Protein AF-A0A1C4E5L5-F1 (afdb_monomer_lite)

pLDDT: mean 83.9, std 15.41, range [35.44, 97.94]

InterPro domains:
  IPR025119 Domain of unknown function DUF4046 [PF13255] (4-51)

Structure (mmCIF, N/CA/C/O backbone):
data_AF-A0A1C4E5L5-F1
#
_entry.id   AF-A0A1C4E5L5-F1
#
loop_
_atom_site.group_PDB
_atom_site.id
_atom_site.type_symbol
_atom_site.label_atom_id
_atom_site.label_alt_id
_atom_site.label_comp_id
_atom_site.label_asym_id
_atom_site.label_entity_id
_atom_site.label_seq_id
_atom_site.pdbx_PDB_ins_code
_atom_site.Cartn_x
_atom_site.Cartn_y
_atom_site.Cartn_z
_atom_site.occupancy
_atom_site.B_iso_or_equiv
_atom_site.auth_seq_id
_atom_site.auth_comp_id
_atom_site.auth_asym_id
_atom_site.auth_atom_id
_atom_site.pdbx_PDB_model_num
ATOM 1 N N . MET A 1 1 ? 5.371 3.336 -28.368 1.00 53.56 1 MET A N 1
ATOM 2 C CA . MET A 1 1 ? 6.090 2.139 -28.865 1.00 53.56 1 MET A CA 1
ATOM 3 C C . MET A 1 1 ? 5.857 0.881 -28.006 1.00 53.56 1 MET A C 1
ATOM 5 O O . MET A 1 1 ? 5.836 -0.194 -28.580 1.00 53.56 1 MET A O 1
ATOM 9 N N . LEU A 1 2 ? 5.594 0.964 -26.684 1.00 47.88 2 LEU A N 1
ATOM 10 C CA . LEU A 1 2 ? 5.189 -0.211 -25.872 1.00 47.88 2 LEU A CA 1
ATOM 11 C C . LEU A 1 2 ? 3.663 -0.481 -25.848 1.00 47.88 2 LEU A C 1
ATOM 13 O O . LEU A 1 2 ? 3.240 -1.635 -25.783 1.00 47.88 2 LEU A O 1
ATOM 17 N N . ASN A 1 3 ? 2.835 0.570 -25.948 1.00 50.28 3 ASN A N 1
ATOM 18 C CA . ASN A 1 3 ? 1.365 0.469 -25.860 1.00 50.28 3 ASN A CA 1
ATOM 19 C C . ASN A 1 3 ? 0.735 -0.361 -26.996 1.00 50.28 3 ASN A C 1
ATOM 21 O O . ASN A 1 3 ? -0.317 -0.962 -26.800 1.00 50.28 3 ASN A O 1
ATOM 25 N N . SER A 1 4 ? 1.395 -0.459 -28.155 1.00 51.12 4 SER A N 1
ATOM 26 C CA . SER A 1 4 ? 0.958 -1.286 -29.289 1.00 51.12 4 SER A CA 1
ATOM 27 C C . SER A 1 4 ? 1.274 -2.781 -29.126 1.00 51.12 4 SER A C 1
ATOM 29 O O . SER A 1 4 ? 0.665 -3.599 -29.811 1.00 51.12 4 SER A O 1
ATOM 31 N N . ILE A 1 5 ? 2.194 -3.151 -28.224 1.00 55.47 5 ILE A N 1
ATOM 32 C CA . ILE A 1 5 ? 2.704 -4.527 -28.083 1.00 55.47 5 ILE A CA 1
ATOM 33 C C . ILE A 1 5 ? 1.956 -5.296 -26.991 1.00 55.47 5 ILE A C 1
ATOM 35 O O . ILE A 1 5 ? 1.635 -6.467 -27.172 1.00 55.47 5 ILE A O 1
ATOM 39 N N . LEU A 1 6 ? 1.669 -4.662 -25.851 1.00 64.00 6 LEU A N 1
ATOM 40 C CA . LEU A 1 6 ? 1.139 -5.396 -24.699 1.00 64.00 6 LEU A CA 1
ATOM 41 C C . LEU A 1 6 ? -0.381 -5.586 -24.748 1.00 64.00 6 LEU A C 1
ATOM 43 O O . LEU A 1 6 ? -0.860 -6.589 -24.227 1.00 64.00 6 LEU A O 1
ATOM 47 N N . LYS A 1 7 ? -1.139 -4.660 -25.361 1.00 72.38 7 LYS A N 1
ATOM 48 C CA . LYS A 1 7 ? -2.623 -4.655 -25.369 1.00 72.38 7 LYS A CA 1
ATOM 49 C C . LYS A 1 7 ? -3.251 -4.924 -23.985 1.00 72.38 7 LYS A C 1
ATOM 51 O O . LYS A 1 7 ? -4.359 -5.438 -23.883 1.00 72.38 7 LYS A O 1
ATOM 56 N N . TRP A 1 8 ? -2.523 -4.621 -22.914 1.00 82.00 8 TRP A N 1
ATOM 57 C CA . TRP A 1 8 ? -2.940 -4.878 -21.543 1.00 82.00 8 TRP A CA 1
ATOM 58 C C . TRP A 1 8 ? -3.803 -3.736 -21.044 1.00 82.00 8 TRP A C 1
ATOM 60 O O . TRP A 1 8 ? -3.478 -2.566 -21.245 1.00 82.00 8 TRP A O 1
ATOM 70 N N . ASN A 1 9 ? -4.885 -4.082 -20.355 1.00 86.00 9 ASN A N 1
ATOM 71 C CA . ASN A 1 9 ? -5.653 -3.091 -19.619 1.00 86.00 9 ASN A CA 1
ATOM 72 C C . ASN A 1 9 ? -4.907 -2.683 -18.326 1.00 86.00 9 ASN A C 1
ATOM 74 O O . ASN A 1 9 ? -3.862 -3.235 -17.967 1.00 86.00 9 ASN A O 1
ATOM 78 N N . LYS A 1 10 ? -5.442 -1.701 -17.591 1.00 87.06 10 LYS A N 1
ATOM 79 C CA . LYS A 1 10 ? -4.818 -1.223 -16.343 1.00 87.06 10 LYS A CA 1
ATOM 80 C C . LYS A 1 10 ? -4.671 -2.323 -15.285 1.00 87.06 10 LYS A C 1
ATOM 82 O O . LYS A 1 10 ? -3.729 -2.298 -14.499 1.00 87.06 10 LYS A O 1
ATOM 87 N N . GLU A 1 11 ? -5.597 -3.274 -15.234 1.00 86.44 11 GLU A N 1
ATOM 88 C CA . GLU A 1 11 ? -5.551 -4.379 -14.275 1.00 86.44 11 GLU A CA 1
ATOM 89 C C . GLU A 1 11 ? -4.454 -5.391 -14.625 1.00 86.44 11 GLU A C 1
ATOM 91 O O . GLU A 1 11 ? -3.699 -5.821 -13.750 1.00 86.44 11 GLU A O 1
ATOM 96 N N . ASP A 1 12 ? -4.310 -5.705 -15.911 1.00 88.38 12 ASP A N 1
ATOM 97 C CA . ASP A 1 12 ? -3.219 -6.518 -16.433 1.00 88.38 12 ASP A CA 1
ATOM 98 C C . ASP A 1 12 ? -1.864 -5.903 -16.092 1.00 88.38 12 ASP A C 1
ATOM 100 O O . ASP A 1 12 ? -0.985 -6.612 -15.608 1.00 88.38 12 ASP A O 1
ATOM 104 N N . ILE A 1 13 ? -1.703 -4.589 -16.283 1.00 87.94 13 ILE A N 1
ATOM 105 C CA . ILE A 1 13 ? -0.469 -3.871 -15.938 1.00 87.94 13 ILE A CA 1
ATOM 106 C C . ILE A 1 13 ? -0.152 -4.035 -14.445 1.00 87.94 13 ILE A C 1
ATOM 108 O O . ILE A 1 13 ? 0.939 -4.496 -14.107 1.00 87.94 13 ILE A O 1
ATOM 112 N N . ARG A 1 14 ? -1.115 -3.766 -13.551 1.00 86.88 14 ARG A N 1
ATOM 113 C CA . ARG A 1 14 ? -0.932 -3.910 -12.091 1.00 86.88 14 ARG A CA 1
ATOM 114 C C . ARG A 1 14 ? -0.516 -5.326 -11.674 1.00 86.88 14 ARG A C 1
ATOM 116 O O . ARG A 1 14 ? 0.316 -5.494 -10.781 1.00 86.88 14 ARG A O 1
ATOM 123 N N . LYS A 1 15 ? -1.083 -6.354 -12.317 1.00 84.94 15 LYS A N 1
ATOM 124 C CA . LYS A 1 15 ? -0.836 -7.769 -11.984 1.00 84.94 15 LYS A CA 1
ATOM 125 C C . LYS A 1 15 ? 0.443 -8.328 -12.614 1.00 84.94 15 LYS A C 1
ATOM 127 O O . LYS A 1 15 ? 1.157 -9.109 -11.982 1.00 84.94 15 LYS A O 1
ATOM 132 N N . LYS A 1 16 ? 0.720 -7.978 -13.870 1.00 87.00 16 LYS A N 1
ATOM 133 C CA . LYS A 1 16 ? 1.754 -8.625 -14.691 1.00 87.00 16 LYS A CA 1
ATOM 134 C C . LYS A 1 16 ? 3.077 -7.860 -14.698 1.00 87.00 16 LYS A C 1
ATOM 136 O O . LYS A 1 16 ? 4.106 -8.481 -14.958 1.00 87.00 16 LYS A O 1
ATOM 141 N N . TRP A 1 17 ? 3.087 -6.561 -14.384 1.00 86.81 17 TRP A N 1
ATOM 142 C CA . TRP A 1 17 ? 4.319 -5.775 -14.263 1.00 86.81 17 TRP A CA 1
ATOM 143 C C . TRP A 1 17 ? 5.086 -6.150 -12.987 1.00 86.81 17 TRP A C 1
ATOM 145 O O . TRP A 1 17 ? 4.794 -5.675 -11.892 1.00 86.81 17 TRP A O 1
ATOM 155 N N . ASN A 1 18 ? 6.043 -7.070 -13.124 1.00 85.00 18 ASN A N 1
ATOM 156 C CA . ASN A 1 18 ? 6.837 -7.605 -12.019 1.00 85.00 18 ASN A CA 1
ATOM 157 C C . ASN A 1 18 ? 8.236 -8.052 -12.479 1.00 85.00 18 ASN A C 1
ATOM 159 O O . ASN A 1 18 ? 8.526 -8.147 -13.673 1.00 85.00 18 ASN A O 1
ATOM 163 N N . THR A 1 19 ? 9.102 -8.398 -11.526 1.00 80.69 19 THR A N 1
ATOM 164 C CA . THR A 1 19 ? 10.487 -8.816 -11.796 1.00 80.69 19 THR A CA 1
ATOM 165 C C . THR A 1 19 ? 10.595 -10.006 -12.754 1.00 80.69 19 THR A C 1
ATOM 167 O O . THR A 1 19 ? 11.507 -10.028 -13.583 1.00 80.69 19 THR A O 1
ATOM 170 N N . LYS A 1 20 ? 9.673 -10.982 -12.699 1.00 85.31 20 LYS A N 1
ATOM 171 C CA . LYS A 1 20 ? 9.688 -12.140 -13.615 1.00 85.31 20 LYS A CA 1
ATOM 172 C C . LYS A 1 20 ? 9.452 -11.698 -15.060 1.00 85.31 20 LYS A C 1
ATOM 174 O O . LYS A 1 20 ? 10.164 -12.147 -15.956 1.00 85.31 20 LYS A O 1
ATOM 179 N N . LEU A 1 21 ? 8.509 -10.781 -15.281 1.00 86.81 21 LEU A N 1
ATOM 180 C CA . LEU A 1 21 ? 8.260 -10.182 -16.592 1.00 86.81 21 LEU A CA 1
ATOM 181 C C . LEU A 1 21 ? 9.499 -9.442 -17.110 1.00 86.81 21 LEU A C 1
ATOM 183 O O . LEU A 1 21 ? 9.940 -9.674 -18.234 1.00 86.81 21 LEU A O 1
ATOM 187 N N . LEU A 1 22 ? 10.091 -8.592 -16.270 1.00 86.00 22 LEU A N 1
ATOM 188 C CA . LEU A 1 22 ? 11.255 -7.781 -16.631 1.00 86.00 22 LEU A CA 1
ATOM 189 C C . LEU A 1 22 ? 12.473 -8.637 -17.002 1.00 86.00 22 LEU A C 1
ATOM 191 O O . LEU A 1 22 ? 13.215 -8.288 -17.918 1.00 86.00 22 LEU A O 1
ATOM 195 N N . VAL A 1 23 ? 12.664 -9.772 -16.321 1.00 86.50 23 VAL A N 1
ATOM 196 C CA . VAL A 1 23 ? 13.671 -10.782 -16.684 1.00 86.50 23 VAL A CA 1
ATOM 197 C C . VAL A 1 23 ? 13.335 -11.418 -18.030 1.00 86.50 23 VAL A C 1
ATOM 199 O O . VAL A 1 23 ? 14.188 -11.443 -18.914 1.00 86.50 23 VAL A O 1
ATOM 202 N N . ARG A 1 24 ? 12.098 -11.905 -18.198 1.00 88.06 24 ARG A N 1
ATOM 203 C CA . ARG A 1 24 ? 11.652 -12.624 -19.402 1.00 88.06 24 ARG A CA 1
ATOM 204 C C . ARG A 1 24 ? 11.862 -11.806 -20.676 1.00 88.06 24 ARG A C 1
ATOM 206 O O . ARG A 1 24 ? 12.328 -12.347 -21.670 1.00 88.06 24 ARG A O 1
ATOM 213 N N . TYR A 1 25 ? 11.558 -10.512 -20.626 1.00 88.19 25 TYR A N 1
ATOM 214 C CA . TYR A 1 25 ? 11.726 -9.592 -21.754 1.00 88.19 25 TYR A CA 1
ATOM 215 C C . TYR A 1 25 ? 13.103 -8.909 -21.792 1.00 88.19 25 TYR A C 1
ATOM 217 O O . TYR A 1 25 ? 13.299 -7.973 -22.560 1.00 88.19 25 TYR A O 1
ATOM 225 N N . ARG A 1 26 ? 14.065 -9.357 -20.969 1.00 88.50 26 ARG A N 1
ATOM 226 C CA . ARG A 1 26 ? 15.442 -8.830 -20.909 1.00 88.50 26 ARG A CA 1
ATOM 227 C C . ARG A 1 26 ? 15.513 -7.309 -20.681 1.00 88.50 26 ARG A C 1
ATOM 229 O O . ARG A 1 26 ? 16.470 -6.652 -21.078 1.00 88.50 26 ARG A O 1
ATOM 236 N N . LEU A 1 27 ? 14.537 -6.749 -19.964 1.00 87.88 27 LEU A N 1
ATOM 237 C CA . LEU A 1 27 ? 14.407 -5.307 -19.714 1.00 87.88 27 LEU A CA 1
ATOM 238 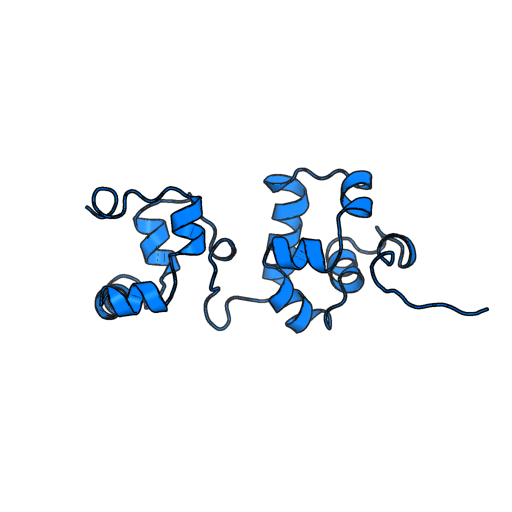C C . LEU A 1 27 ? 15.321 -4.795 -18.590 1.00 87.88 27 LEU A C 1
ATOM 240 O O . LEU A 1 27 ? 15.374 -3.596 -18.342 1.00 87.88 27 LEU A O 1
ATOM 244 N N . ARG A 1 28 ? 16.070 -5.671 -17.907 1.00 86.81 28 ARG A N 1
ATOM 245 C CA . ARG A 1 28 ? 16.962 -5.272 -16.802 1.00 86.81 28 ARG A CA 1
ATOM 246 C C . ARG A 1 28 ? 18.023 -4.255 -17.223 1.00 86.81 28 ARG A C 1
ATOM 248 O O . ARG A 1 28 ? 18.261 -3.309 -16.482 1.00 86.81 28 ARG A O 1
ATOM 255 N N . GLY A 1 29 ? 18.625 -4.423 -18.403 1.00 89.75 29 GLY A N 1
ATOM 256 C CA . GLY A 1 29 ? 19.596 -3.461 -18.933 1.00 89.75 29 GLY A CA 1
ATOM 257 C C . GLY A 1 29 ? 18.957 -2.093 -19.172 1.00 89.75 29 GLY A C 1
ATOM 258 O O . GLY A 1 29 ? 19.465 -1.082 -18.696 1.00 89.75 29 GLY A O 1
ATOM 259 N N . LEU A 1 30 ? 17.786 -2.072 -19.817 1.00 89.06 30 LEU A N 1
ATOM 260 C CA . LEU A 1 30 ? 17.014 -0.847 -20.033 1.00 89.06 30 LEU A CA 1
ATOM 261 C C . LEU A 1 30 ? 16.703 -0.138 -18.707 1.00 89.06 30 LEU A C 1
ATOM 263 O O . LEU A 1 30 ? 16.966 1.055 -18.577 1.00 89.06 30 LEU A O 1
ATOM 267 N N . LEU A 1 31 ? 16.201 -0.875 -17.711 1.00 88.75 31 LEU A N 1
ATOM 268 C CA . LEU A 1 31 ? 15.908 -0.320 -16.389 1.00 88.75 31 LEU A CA 1
ATOM 269 C C . LEU A 1 31 ? 17.152 0.255 -15.714 1.00 88.75 31 LEU A C 1
ATOM 271 O O . LEU A 1 31 ? 17.081 1.344 -15.152 1.00 88.75 31 LEU A O 1
ATOM 275 N N . LYS A 1 32 ? 18.290 -0.439 -15.791 1.00 90.00 32 LYS A N 1
ATOM 276 C CA . LYS A 1 32 ? 19.553 0.038 -15.221 1.00 90.00 32 LYS A CA 1
ATOM 277 C C . LYS A 1 32 ? 20.001 1.354 -15.857 1.00 90.00 32 LYS A C 1
ATOM 279 O O . LYS A 1 32 ? 20.356 2.278 -15.138 1.00 90.00 32 LYS A O 1
ATOM 284 N N . HIS A 1 33 ? 19.981 1.436 -17.187 1.00 92.69 33 HIS A N 1
ATOM 285 C CA . HIS A 1 33 ? 20.561 2.563 -17.921 1.00 92.69 33 HIS A CA 1
ATOM 286 C C . HIS A 1 33 ? 19.638 3.777 -18.058 1.00 92.69 33 HIS A C 1
ATOM 288 O O . HIS A 1 33 ? 20.134 4.886 -18.228 1.00 92.69 33 HIS A O 1
ATOM 294 N N . ARG A 1 34 ? 18.314 3.589 -18.025 1.00 91.81 34 ARG A N 1
ATOM 295 C CA . ARG A 1 34 ? 17.339 4.673 -18.250 1.00 91.81 34 ARG A CA 1
ATOM 296 C C . ARG A 1 34 ? 16.508 5.024 -17.023 1.00 91.81 34 ARG A C 1
ATOM 298 O O . ARG A 1 34 ? 15.976 6.123 -16.961 1.00 91.81 34 ARG A O 1
ATOM 305 N N . TYR A 1 35 ? 16.385 4.105 -16.069 1.00 88.81 35 TYR A N 1
ATOM 306 C CA . TYR A 1 35 ? 15.401 4.217 -14.992 1.00 88.81 35 TYR A CA 1
ATOM 307 C C . TYR A 1 35 ? 15.981 3.888 -13.611 1.00 88.81 35 TYR A C 1
ATOM 309 O O . TYR A 1 35 ? 15.215 3.595 -12.700 1.00 88.81 35 TYR A O 1
ATOM 317 N N . GLU A 1 36 ? 17.309 3.911 -13.437 1.00 89.06 36 GLU A N 1
ATOM 318 C CA . GLU A 1 36 ? 17.990 3.663 -12.151 1.00 89.06 36 GLU A CA 1
ATOM 319 C C . GLU A 1 36 ? 17.540 2.363 -11.456 1.00 89.06 36 GLU A C 1
ATOM 321 O O . GLU A 1 36 ? 17.344 2.305 -10.246 1.00 89.06 36 GLU A O 1
ATOM 326 N N .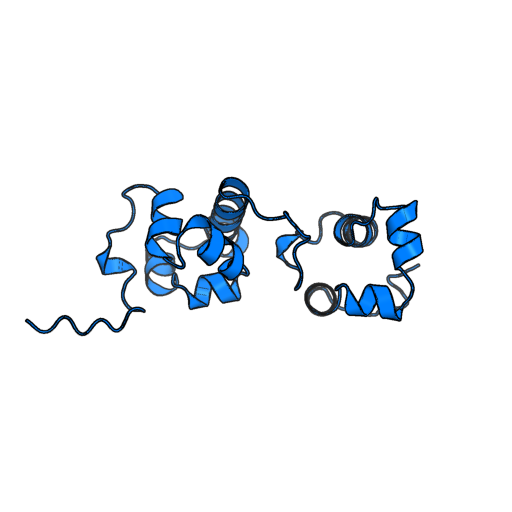 ASN A 1 37 ? 17.331 1.296 -12.233 1.00 86.38 37 ASN A N 1
ATOM 327 C CA . ASN A 1 37 ? 16.772 0.027 -11.752 1.00 86.38 37 ASN A CA 1
ATOM 328 C C . ASN A 1 37 ? 15.362 0.137 -11.134 1.00 86.38 37 ASN A C 1
ATOM 330 O O . ASN A 1 37 ? 14.978 -0.745 -10.370 1.00 86.38 37 ASN A O 1
ATOM 334 N N . SER A 1 38 ? 14.574 1.161 -11.475 1.00 86.38 38 SER A N 1
ATOM 335 C CA . SER A 1 38 ? 13.190 1.322 -11.019 1.00 86.38 38 SER A CA 1
ATOM 336 C C . SER A 1 38 ? 12.184 0.851 -12.079 1.00 86.38 38 SER A C 1
ATOM 338 O O . SER A 1 38 ? 11.935 1.551 -13.067 1.00 86.38 38 SER A O 1
ATOM 340 N N . PRO A 1 39 ? 11.530 -0.311 -11.868 1.00 87.62 39 PRO A N 1
ATOM 341 C CA . PRO A 1 39 ? 10.363 -0.714 -12.646 1.00 87.62 39 PRO A CA 1
ATOM 342 C C . PRO A 1 39 ? 9.241 0.324 -12.639 1.00 87.62 39 PRO A C 1
ATOM 344 O O . PRO A 1 39 ? 8.506 0.429 -13.620 1.00 87.62 39 PRO A O 1
ATOM 347 N N . PHE A 1 40 ? 9.084 1.064 -11.537 1.00 88.38 40 PHE A N 1
ATOM 348 C CA . PHE A 1 40 ? 8.035 2.069 -11.415 1.00 88.38 40 PHE A CA 1
ATOM 349 C C . PHE A 1 40 ? 8.315 3.291 -12.299 1.00 88.38 40 PHE A C 1
ATOM 351 O O . PHE A 1 40 ? 7.420 3.732 -13.015 1.00 88.38 40 PHE A O 1
ATOM 358 N N . LYS A 1 41 ? 9.560 3.793 -12.338 1.00 89.44 41 LYS A N 1
ATOM 359 C CA . LYS A 1 41 ? 9.932 4.896 -13.246 1.00 89.44 41 LYS A CA 1
ATOM 360 C C . LYS A 1 41 ? 9.606 4.548 -14.703 1.00 89.44 41 LYS A C 1
ATOM 362 O O . LYS A 1 41 ? 9.008 5.360 -15.396 1.00 89.44 41 LYS A O 1
ATOM 367 N N . ALA A 1 42 ? 9.907 3.323 -15.133 1.00 89.38 42 ALA A N 1
ATOM 368 C CA . ALA A 1 42 ? 9.620 2.877 -16.496 1.00 89.38 42 ALA A CA 1
ATOM 369 C C . ALA A 1 42 ? 8.117 2.797 -16.818 1.00 89.38 42 ALA A C 1
ATOM 371 O O . ALA A 1 42 ? 7.699 3.214 -17.895 1.00 89.38 42 ALA A O 1
ATOM 372 N N . ILE A 1 43 ? 7.279 2.279 -15.909 1.00 88.44 43 ILE A N 1
ATOM 373 C CA . ILE A 1 43 ? 5.831 2.221 -16.172 1.00 88.44 43 ILE A CA 1
ATOM 374 C C . ILE A 1 43 ? 5.171 3.601 -16.072 1.00 88.44 43 ILE A C 1
ATOM 376 O O . ILE A 1 43 ? 4.246 3.874 -16.832 1.00 88.44 43 ILE A O 1
ATOM 380 N N . ASN A 1 44 ? 5.662 4.484 -15.195 1.00 89.81 44 ASN A N 1
ATOM 381 C CA . ASN A 1 44 ? 5.180 5.861 -15.091 1.00 89.81 44 ASN A CA 1
ATOM 382 C C . ASN A 1 44 ? 5.587 6.708 -16.308 1.00 89.81 44 ASN A C 1
ATOM 384 O O . ASN A 1 44 ? 4.829 7.572 -16.714 1.00 89.81 44 ASN A O 1
ATOM 388 N N . ASP A 1 45 ? 6.732 6.434 -16.933 1.00 89.12 45 ASP A N 1
ATOM 389 C CA . ASP A 1 45 ? 7.122 7.053 -18.209 1.00 89.12 45 ASP A CA 1
ATOM 390 C C . ASP A 1 45 ? 6.164 6.659 -19.354 1.00 89.12 45 ASP A C 1
ATOM 392 O O . ASP A 1 45 ? 5.739 7.489 -20.154 1.00 89.12 45 ASP A O 1
ATOM 396 N N . LEU A 1 46 ? 5.735 5.392 -19.390 1.00 86.88 46 LEU A N 1
ATOM 397 C CA . LEU A 1 46 ? 4.796 4.883 -20.400 1.00 86.88 46 LEU A CA 1
ATOM 398 C C . LEU A 1 46 ? 3.339 5.300 -20.160 1.00 86.88 46 LEU A C 1
ATOM 400 O O . LEU A 1 46 ? 2.580 5.478 -21.116 1.00 86.88 46 LEU A O 1
ATOM 404 N N . TYR A 1 47 ? 2.948 5.422 -18.891 1.00 86.75 47 TYR A N 1
ATOM 405 C CA . TYR A 1 47 ? 1.601 5.786 -18.454 1.00 86.75 47 TYR A CA 1
ATOM 406 C C . TYR A 1 47 ? 1.668 6.856 -17.353 1.00 86.75 47 TYR A C 1
ATOM 408 O O . TYR A 1 47 ? 1.418 6.548 -16.179 1.00 86.75 47 TYR A O 1
ATOM 416 N N . PRO A 1 48 ? 1.978 8.114 -17.719 1.00 89.06 48 PRO A N 1
ATOM 417 C CA . PRO A 1 48 ? 2.202 9.191 -16.759 1.00 89.06 48 PRO A CA 1
ATOM 418 C C . PRO A 1 48 ? 1.055 9.357 -15.771 1.00 89.06 48 PRO A C 1
ATOM 420 O O . PRO A 1 48 ? -0.097 9.539 -16.166 1.00 89.06 48 PRO A O 1
ATOM 423 N N . ASN A 1 49 ? 1.386 9.293 -14.478 1.00 87.50 49 ASN A N 1
ATOM 424 C CA . ASN A 1 49 ? 0.478 9.519 -13.350 1.00 87.50 49 ASN A CA 1
ATOM 425 C C . ASN A 1 49 ? -0.754 8.596 -13.308 1.00 87.50 49 ASN A C 1
ATOM 427 O O . ASN A 1 49 ? -1.697 8.862 -12.563 1.00 87.50 49 ASN A O 1
ATOM 431 N N . GLN A 1 50 ? -0.764 7.501 -14.076 1.00 89.75 50 GLN A N 1
ATOM 432 C CA . GLN A 1 50 ? -1.902 6.578 -14.109 1.00 89.75 50 GLN A CA 1
ATOM 433 C C . GLN A 1 50 ? -1.847 5.501 -13.028 1.00 89.75 50 GLN A C 1
ATOM 435 O O . GLN A 1 50 ? -2.878 4.895 -12.732 1.00 89.75 50 GLN A O 1
ATOM 440 N N . PHE A 1 51 ? -0.658 5.249 -12.478 1.00 88.69 51 PHE A N 1
ATOM 441 C CA . PHE A 1 51 ? -0.425 4.215 -11.482 1.00 88.69 51 PHE A CA 1
ATOM 442 C C . PHE A 1 51 ? 0.329 4.768 -10.280 1.00 88.69 51 PHE A C 1
ATOM 444 O O . PHE A 1 51 ? 1.164 5.667 -10.397 1.00 88.69 51 PHE A O 1
ATOM 451 N N . LYS A 1 52 ? 0.073 4.176 -9.119 1.00 87.75 52 LYS A N 1
ATOM 452 C CA . LYS A 1 52 ? 0.855 4.367 -7.903 1.00 87.75 52 LYS A CA 1
ATOM 453 C C . LYS A 1 52 ? 1.727 3.142 -7.662 1.00 87.75 52 LYS A C 1
ATOM 455 O O . LYS A 1 52 ? 1.353 2.018 -7.980 1.00 87.75 52 LYS A O 1
ATOM 460 N N . GLU A 1 53 ? 2.897 3.350 -7.076 1.00 86.62 53 GLU A N 1
ATOM 461 C CA . GLU A 1 53 ? 3.906 2.299 -6.912 1.00 86.62 53 GLU A CA 1
ATOM 462 C C . GLU A 1 53 ? 3.407 1.096 -6.089 1.00 86.62 53 GLU A C 1
ATOM 464 O O . GLU A 1 53 ? 3.750 -0.048 -6.378 1.00 86.62 53 GLU A O 1
ATOM 469 N N . TRP A 1 54 ? 2.515 1.333 -5.125 1.00 84.94 54 TRP A N 1
ATOM 470 C CA . TRP A 1 54 ? 1.900 0.294 -4.293 1.00 84.94 54 TRP A CA 1
ATOM 471 C C . TRP A 1 54 ? 0.748 -0.469 -4.970 1.00 84.94 54 TRP A C 1
ATOM 473 O O . TRP A 1 54 ? 0.231 -1.427 -4.398 1.00 84.94 54 TRP A O 1
ATOM 483 N N . GLU A 1 55 ? 0.318 -0.074 -6.173 1.00 85.50 55 GLU A N 1
ATOM 484 C CA . GLU A 1 55 ? -0.722 -0.800 -6.918 1.00 85.50 55 GLU A CA 1
ATOM 485 C C . GLU A 1 55 ? -0.190 -2.058 -7.619 1.00 85.50 55 GLU A C 1
ATOM 487 O O . GLU A 1 55 ? -0.977 -2.888 -8.083 1.00 85.50 55 GLU A O 1
ATOM 492 N N . PHE A 1 56 ? 1.132 -2.206 -7.708 1.00 84.38 56 PHE A N 1
ATOM 493 C CA . PHE A 1 56 ? 1.780 -3.331 -8.369 1.00 84.38 56 PHE A CA 1
ATOM 494 C C . PHE A 1 56 ? 1.972 -4.518 -7.421 1.00 84.38 56 PHE A C 1
ATOM 496 O O . PHE A 1 56 ? 2.093 -4.373 -6.207 1.00 84.38 56 PHE A O 1
ATOM 503 N N . GLY A 1 57 ? 2.042 -5.727 -7.985 1.00 69.94 57 GLY A N 1
ATOM 504 C CA . GLY A 1 57 ? 2.240 -6.960 -7.209 1.00 69.94 57 GLY A CA 1
ATOM 505 C C . GLY A 1 57 ? 3.589 -7.069 -6.481 1.00 69.94 57 GLY A C 1
ATOM 506 O O . GLY A 1 57 ? 3.744 -7.943 -5.633 1.00 69.94 57 GLY A O 1
ATOM 507 N N . MET A 1 58 ? 4.557 -6.205 -6.798 1.00 70.31 58 MET A N 1
ATOM 508 C CA . MET A 1 58 ? 5.841 -6.097 -6.106 1.00 70.31 58 MET A CA 1
ATOM 509 C C . MET A 1 58 ? 6.140 -4.630 -5.811 1.00 70.31 58 MET A C 1
ATOM 511 O O . MET A 1 58 ? 6.369 -3.850 -6.732 1.00 70.31 58 MET A O 1
ATOM 515 N N . THR A 1 59 ? 6.205 -4.280 -4.530 1.00 71.12 59 THR A N 1
ATOM 516 C CA . THR A 1 59 ? 6.857 -3.045 -4.089 1.00 71.12 59 THR A CA 1
ATOM 517 C C . THR A 1 59 ? 8.374 -3.262 -4.076 1.00 71.12 59 THR A C 1
ATOM 519 O O . THR A 1 59 ? 8.805 -4.350 -3.677 1.00 71.12 59 THR A O 1
ATOM 522 N N . PRO A 1 60 ? 9.205 -2.287 -4.489 1.00 70.50 60 PRO A N 1
ATOM 523 C CA . PRO A 1 60 ? 10.659 -2.422 -4.407 1.00 70.50 60 PRO A CA 1
ATOM 524 C C . PRO A 1 60 ? 11.166 -2.753 -2.999 1.00 70.50 60 PRO A C 1
ATOM 526 O O . PRO A 1 60 ? 10.492 -2.501 -1.995 1.00 70.50 60 PRO A O 1
ATOM 529 N N . LEU A 1 61 ? 12.389 -3.286 -2.924 1.00 67.94 61 LEU A N 1
ATOM 530 C CA . LEU A 1 61 ? 13.092 -3.442 -1.652 1.00 67.94 61 LEU A CA 1
ATOM 531 C C . LEU A 1 61 ? 13.186 -2.070 -0.963 1.00 67.94 61 LEU A C 1
ATOM 533 O O . LEU A 1 61 ? 13.496 -1.079 -1.621 1.00 67.94 61 LEU A O 1
ATOM 537 N N . ASN A 1 62 ? 12.902 -2.015 0.340 1.00 77.62 62 ASN A N 1
ATOM 538 C CA . ASN A 1 62 ? 12.880 -0.783 1.144 1.00 77.62 62 ASN A CA 1
ATOM 539 C C . ASN A 1 62 ? 11.837 0.263 0.708 1.00 77.62 62 ASN A C 1
ATOM 541 O O . ASN A 1 62 ? 11.935 1.430 1.078 1.00 77.62 62 ASN A O 1
ATOM 545 N N . PHE A 1 63 ? 10.815 -0.132 -0.059 1.00 85.88 63 PHE A N 1
ATOM 546 C CA . PHE A 1 63 ? 9.733 0.781 -0.428 1.00 85.88 63 PHE A CA 1
ATOM 547 C C . PHE A 1 63 ? 8.945 1.280 0.790 1.00 85.88 63 PHE A C 1
ATOM 549 O O . PHE A 1 63 ? 8.572 2.456 0.840 1.00 85.88 63 PHE A O 1
ATOM 556 N N . TRP A 1 64 ? 8.659 0.392 1.743 1.00 91.38 64 TRP A N 1
ATOM 557 C CA . TRP A 1 64 ? 7.822 0.704 2.894 1.00 91.38 64 TRP A CA 1
ATOM 558 C C . TRP A 1 64 ? 8.584 1.511 3.946 1.00 91.38 64 TRP A C 1
ATOM 560 O O . TRP A 1 64 ? 9.692 1.157 4.334 1.00 91.38 64 TRP A O 1
ATOM 570 N N . THR A 1 65 ? 7.934 2.571 4.420 1.00 94.88 65 THR A N 1
ATOM 571 C CA . THR A 1 65 ? 8.188 3.207 5.717 1.00 94.88 65 THR A CA 1
ATOM 572 C C . THR A 1 65 ? 6.861 3.270 6.467 1.00 94.88 65 THR A C 1
ATOM 574 O O . THR A 1 65 ? 5.793 3.131 5.850 1.00 94.88 65 THR A O 1
ATOM 577 N N . LYS A 1 66 ? 6.906 3.496 7.783 1.00 96.06 66 LYS A N 1
ATOM 578 C CA . LYS A 1 66 ? 5.694 3.613 8.600 1.00 96.06 66 LYS A CA 1
ATOM 579 C C . LYS A 1 66 ? 4.802 4.763 8.107 1.00 96.06 66 LYS A C 1
ATOM 581 O O . LYS A 1 66 ? 3.607 4.579 7.891 1.00 96.06 66 LYS A O 1
ATOM 586 N N . GLU A 1 67 ? 5.397 5.916 7.820 1.00 96.69 67 GLU A N 1
ATOM 587 C CA . GLU A 1 67 ? 4.728 7.137 7.351 1.00 96.69 67 GLU A CA 1
ATOM 588 C C . GLU A 1 67 ? 4.105 6.935 5.968 1.00 96.69 67 GLU A C 1
ATOM 590 O O . GLU A 1 67 ? 2.960 7.328 5.724 1.00 96.69 67 GLU A O 1
ATOM 595 N N . LYS A 1 68 ? 4.832 6.273 5.058 1.00 94.75 68 LYS A N 1
ATOM 596 C CA . LYS A 1 68 ? 4.324 5.968 3.718 1.00 94.75 68 LYS A CA 1
ATOM 597 C C . LYS A 1 68 ? 3.126 5.024 3.790 1.00 94.75 68 LYS A C 1
ATOM 599 O O . LYS A 1 68 ? 2.141 5.238 3.088 1.00 94.75 68 LYS A O 1
ATOM 604 N N . ALA A 1 69 ? 3.179 4.013 4.656 1.00 96.19 69 ALA A N 1
ATOM 605 C CA . ALA A 1 69 ? 2.065 3.093 4.854 1.00 96.19 69 ALA A CA 1
ATOM 606 C C . ALA A 1 69 ? 0.815 3.798 5.404 1.00 96.19 69 ALA A C 1
ATOM 608 O O . ALA A 1 69 ? -0.279 3.549 4.900 1.00 96.19 69 ALA A O 1
ATOM 609 N N . LEU A 1 70 ? 0.968 4.722 6.360 1.00 97.94 70 LEU A N 1
ATOM 610 C CA . LEU A 1 70 ? -0.144 5.537 6.868 1.00 97.94 70 LEU A CA 1
ATOM 611 C C . LEU A 1 70 ? -0.702 6.488 5.801 1.00 97.94 70 LEU A C 1
ATOM 613 O O . LEU A 1 70 ? -1.917 6.605 5.663 1.00 97.94 70 LEU A O 1
ATOM 617 N N . THR A 1 71 ? 0.166 7.110 5.001 1.00 96.88 71 THR A N 1
ATOM 618 C CA . THR A 1 71 ? -0.243 7.987 3.890 1.00 96.88 71 THR A CA 1
ATOM 619 C C . THR A 1 71 ? -1.069 7.220 2.857 1.00 96.88 71 THR A C 1
ATOM 621 O O . THR A 1 71 ? -2.133 7.676 2.443 1.00 96.88 71 THR A O 1
ATOM 624 N N . ILE A 1 72 ? -0.612 6.023 2.474 1.00 95.88 72 ILE A N 1
ATOM 625 C CA . ILE A 1 72 ? -1.337 5.153 1.542 1.00 95.88 72 ILE A CA 1
ATOM 626 C C . ILE A 1 72 ? -2.657 4.689 2.158 1.00 95.88 72 ILE A C 1
ATOM 628 O O . ILE A 1 72 ? -3.678 4.724 1.477 1.00 95.88 72 ILE A O 1
ATOM 632 N N . LEU A 1 73 ? -2.666 4.293 3.435 1.00 97.19 73 LEU A N 1
ATOM 633 C CA . LEU A 1 73 ? -3.894 3.895 4.119 1.00 97.19 73 LEU A CA 1
ATOM 634 C C . LEU A 1 73 ? -4.931 5.027 4.113 1.00 97.19 73 LEU A C 1
ATOM 636 O O . LEU A 1 73 ? -6.079 4.790 3.741 1.00 97.19 73 LEU A O 1
ATOM 640 N N . LYS A 1 74 ? -4.516 6.252 4.450 1.00 96.81 74 LYS A N 1
ATOM 641 C CA . LYS A 1 74 ? -5.378 7.439 4.427 1.00 96.81 74 LYS A CA 1
ATOM 642 C C . LYS A 1 74 ? -5.962 7.685 3.042 1.00 96.81 74 LYS A C 1
ATOM 644 O O . LYS A 1 74 ? -7.173 7.810 2.904 1.00 96.81 74 LYS A O 1
ATOM 649 N N . TRP A 1 75 ? -5.112 7.676 2.015 1.00 95.94 75 TRP A N 1
ATOM 650 C CA . TRP A 1 75 ? -5.534 7.855 0.627 1.00 95.94 75 TRP A CA 1
ATOM 651 C C . TRP A 1 75 ? -6.554 6.794 0.188 1.00 95.94 75 TRP A C 1
ATOM 653 O O . TRP A 1 75 ? -7.535 7.109 -0.481 1.00 95.94 75 TRP A O 1
ATOM 663 N N . ILE A 1 76 ? -6.363 5.531 0.589 1.00 95.50 76 ILE A N 1
ATOM 664 C CA . ILE A 1 76 ? -7.313 4.461 0.262 1.00 95.50 76 ILE A CA 1
ATOM 665 C C . ILE A 1 76 ? -8.674 4.722 0.915 1.00 95.50 76 ILE A C 1
ATOM 667 O O . ILE A 1 76 ? -9.695 4.604 0.243 1.00 95.50 76 ILE A O 1
ATOM 671 N N . ILE A 1 77 ? -8.682 5.080 2.201 1.00 96.00 77 ILE A N 1
ATOM 672 C CA . ILE A 1 77 ? -9.910 5.326 2.966 1.00 96.00 77 ILE A CA 1
ATOM 673 C C . ILE A 1 77 ? -10.653 6.552 2.427 1.00 96.00 77 ILE A C 1
ATOM 675 O O . ILE A 1 77 ? -11.850 6.470 2.167 1.00 96.00 77 ILE A O 1
ATOM 679 N N . GLU A 1 78 ? -9.955 7.674 2.263 1.00 95.88 78 GLU A N 1
ATOM 680 C CA . GLU A 1 78 ? -10.575 8.979 2.015 1.00 95.88 78 GLU A CA 1
ATOM 681 C C . GLU A 1 78 ? -10.806 9.249 0.526 1.00 95.88 78 GLU A C 1
ATOM 683 O O . GLU A 1 78 ? -11.860 9.759 0.159 1.00 95.88 78 GLU A O 1
ATOM 688 N N . GLU A 1 79 ? -9.858 8.885 -0.340 1.00 94.19 79 GLU A N 1
ATOM 689 C CA . GLU A 1 79 ? -9.918 9.242 -1.762 1.00 94.19 79 GLU A CA 1
ATOM 690 C C . GLU A 1 79 ? -10.340 8.072 -2.647 1.00 94.19 79 GLU A C 1
ATOM 692 O O . GLU A 1 79 ? -11.237 8.209 -3.475 1.00 94.19 79 GLU A O 1
ATOM 697 N N . LYS A 1 80 ? -9.698 6.908 -2.498 1.00 90.69 80 LYS A N 1
ATOM 698 C CA . LYS A 1 80 ? -9.958 5.766 -3.388 1.00 90.69 80 LYS A CA 1
ATOM 699 C C . LYS A 1 80 ? -11.333 5.152 -3.144 1.00 90.69 80 LYS A C 1
ATOM 701 O O . LYS A 1 80 ? -12.031 4.831 -4.102 1.00 90.69 80 LYS A O 1
ATOM 706 N N . GLU A 1 81 ? -11.671 4.902 -1.880 1.00 94.19 81 GLU A N 1
ATOM 707 C CA . GLU A 1 81 ? -12.918 4.232 -1.497 1.00 94.19 81 GLU A CA 1
ATOM 708 C C . GLU A 1 81 ? -13.957 5.199 -0.906 1.00 94.19 81 GLU A C 1
ATOM 710 O O . GLU A 1 81 ? -15.134 4.841 -0.858 1.00 94.19 81 GLU A O 1
ATOM 715 N N . GLY A 1 82 ? -13.558 6.411 -0.493 1.00 95.69 82 GLY A N 1
ATOM 716 C CA . GLY A 1 82 ? -14.471 7.421 0.057 1.00 95.69 82 GLY A CA 1
ATOM 717 C C . GLY A 1 82 ? -15.310 6.886 1.221 1.00 95.69 82 GLY A C 1
ATOM 718 O O . GLY A 1 82 ? -16.526 7.091 1.271 1.00 95.69 82 GLY A O 1
ATOM 719 N N . LEU A 1 83 ? -14.691 6.108 2.113 1.00 93.69 83 LEU A N 1
ATOM 720 C CA . LEU A 1 83 ? -15.395 5.376 3.160 1.00 93.69 83 LEU A CA 1
ATOM 721 C C . LEU A 1 83 ? -15.863 6.325 4.264 1.00 93.69 83 LEU A C 1
ATOM 723 O O . LEU A 1 83 ? -15.065 7.029 4.883 1.00 93.69 83 LEU A O 1
ATOM 727 N N . SER A 1 84 ? -17.162 6.273 4.573 1.00 91.38 84 SER A N 1
ATOM 728 C CA . SER A 1 84 ? -17.669 6.840 5.823 1.00 91.38 84 SER A CA 1
ATOM 729 C C . SER A 1 84 ? -17.136 6.046 7.016 1.00 91.38 84 SER A C 1
ATOM 731 O O . SER A 1 84 ? -16.699 4.898 6.880 1.00 91.38 84 SER A O 1
ATOM 733 N N . GLN A 1 85 ? -17.205 6.639 8.206 1.00 87.94 85 GLN A N 1
ATOM 734 C CA . GLN A 1 85 ? -16.741 5.989 9.428 1.00 87.94 85 GLN A CA 1
ATOM 735 C C . GLN A 1 85 ? -17.476 4.665 9.693 1.00 87.94 85 GLN A C 1
ATOM 737 O O . GLN A 1 85 ? -16.853 3.683 10.087 1.00 87.94 85 GLN A O 1
ATOM 742 N N . GLU A 1 86 ? -18.778 4.612 9.421 1.00 87.56 86 GLU A N 1
ATOM 743 C CA . GLU A 1 86 ? -19.625 3.430 9.606 1.00 87.56 86 GLU A CA 1
ATOM 744 C C . GLU A 1 86 ? -19.238 2.309 8.635 1.00 87.56 86 GLU A C 1
ATOM 746 O O . GLU A 1 86 ? -19.102 1.154 9.035 1.00 87.56 86 GLU A O 1
ATOM 751 N N . LYS A 1 87 ? -19.001 2.645 7.359 1.00 90.56 87 LYS A N 1
ATOM 752 C CA . LYS A 1 87 ? -18.547 1.668 6.358 1.00 90.56 87 LYS A CA 1
ATOM 753 C C . LYS A 1 87 ? -17.149 1.156 6.672 1.00 90.56 87 LYS A C 1
ATOM 755 O O . LYS A 1 87 ? -16.895 -0.039 6.540 1.00 90.56 87 LYS A O 1
ATOM 760 N N . LEU A 1 88 ? -16.257 2.048 7.101 1.00 91.88 88 LEU A N 1
ATOM 761 C CA . LEU A 1 88 ? -14.908 1.676 7.500 1.00 91.88 88 LEU A CA 1
ATOM 762 C C . LEU A 1 88 ? -14.946 0.681 8.664 1.00 91.88 88 LEU A C 1
ATOM 764 O O . LEU A 1 88 ? -14.265 -0.332 8.594 1.00 91.88 88 LEU A O 1
ATOM 768 N N . LEU A 1 89 ? -15.788 0.906 9.677 1.00 87.31 89 LEU A N 1
ATOM 769 C CA . LEU A 1 89 ? -15.947 -0.013 10.811 1.00 87.31 89 LEU A CA 1
ATOM 770 C C . LEU A 1 89 ? -16.382 -1.427 10.397 1.00 87.31 89 LEU A C 1
ATOM 772 O O . LEU A 1 89 ? -15.905 -2.398 10.974 1.00 87.31 89 LEU A O 1
ATOM 776 N N . GLY A 1 90 ? -17.262 -1.552 9.400 1.00 86.88 90 GLY A N 1
ATOM 777 C CA . GLY A 1 90 ? -17.736 -2.858 8.928 1.00 86.88 90 GLY A CA 1
ATOM 778 C C . GLY A 1 90 ? -16.774 -3.591 7.985 1.00 86.88 90 GLY A C 1
ATOM 779 O O . GLY A 1 90 ? -16.860 -4.808 7.853 1.00 86.88 90 GLY A O 1
ATOM 780 N N . LEU A 1 91 ? -15.881 -2.868 7.302 1.00 91.31 91 LEU A N 1
ATOM 781 C CA . LEU A 1 91 ? -14.983 -3.430 6.283 1.00 91.31 91 LEU A CA 1
ATOM 782 C C . LEU A 1 91 ? -13.542 -3.592 6.767 1.00 91.31 91 LEU A C 1
ATOM 784 O O . LEU A 1 91 ? -12.824 -4.465 6.276 1.00 91.31 91 LEU A O 1
ATOM 788 N N . TYR A 1 92 ? -13.092 -2.713 7.660 1.00 93.44 92 TYR A N 1
ATOM 789 C CA . TYR A 1 92 ? -11.692 -2.602 8.026 1.00 93.44 92 TYR A CA 1
ATOM 790 C C . TYR A 1 92 ? -11.253 -3.787 8.882 1.00 93.44 92 TYR A C 1
ATOM 792 O O . TYR A 1 92 ? -11.739 -4.015 9.984 1.00 93.44 92 TYR A O 1
ATOM 800 N N . GLY A 1 93 ? -10.258 -4.503 8.381 1.00 92.88 93 GLY A N 1
ATOM 801 C CA . GLY A 1 93 ? -9.695 -5.672 9.032 1.00 92.88 93 GLY A CA 1
ATOM 802 C C . GLY A 1 93 ? -8.463 -6.151 8.284 1.00 92.88 93 GLY A C 1
ATOM 803 O O . GLY A 1 93 ? -8.075 -5.594 7.250 1.00 92.88 93 GLY A O 1
ATOM 804 N N . LYS A 1 94 ? -7.841 -7.217 8.789 1.00 93.12 94 LYS A N 1
ATOM 805 C CA . LYS A 1 94 ? -6.609 -7.762 8.200 1.00 93.12 94 LYS A CA 1
ATOM 806 C C . LYS A 1 94 ? -6.804 -8.135 6.726 1.00 93.12 94 LYS A C 1
ATOM 808 O O . LYS A 1 94 ? -5.996 -7.749 5.886 1.00 93.12 94 LYS A O 1
ATOM 813 N N . LYS A 1 95 ? -7.920 -8.796 6.397 1.00 93.25 95 LYS A N 1
ATOM 814 C CA . LYS A 1 95 ? -8.257 -9.187 5.017 1.00 93.25 95 LYS A CA 1
ATOM 815 C C . LYS A 1 95 ? -8.428 -7.980 4.093 1.00 93.25 95 LYS A C 1
ATOM 817 O O . LYS A 1 95 ? -7.968 -8.007 2.952 1.00 93.25 95 LYS A O 1
ATOM 822 N N . TRP A 1 96 ? -9.069 -6.912 4.573 1.00 95.44 96 TRP A N 1
ATOM 823 C CA . TRP A 1 96 ? -9.244 -5.685 3.792 1.00 95.44 96 TRP A CA 1
ATOM 824 C C . TRP A 1 96 ? -7.900 -4.991 3.538 1.00 95.44 96 TRP A C 1
ATOM 826 O O . TRP A 1 96 ? -7.621 -4.601 2.405 1.00 95.44 96 TRP A O 1
ATOM 836 N N . LEU A 1 97 ? -7.017 -4.941 4.543 1.00 95.06 97 LEU A N 1
ATOM 837 C CA . LEU A 1 97 ? -5.654 -4.419 4.395 1.00 95.06 97 LEU A CA 1
ATOM 838 C C . LEU A 1 97 ? -4.825 -5.240 3.397 1.00 95.06 97 LEU A C 1
ATOM 840 O O . LEU A 1 97 ? -4.156 -4.671 2.537 1.00 95.06 97 LEU A O 1
ATOM 844 N N . GLU A 1 98 ? -4.892 -6.571 3.449 1.00 91.62 98 GLU A N 1
ATOM 845 C CA . GLU A 1 98 ? -4.207 -7.459 2.497 1.00 91.62 98 GLU A CA 1
ATOM 846 C C . GLU A 1 98 ? -4.720 -7.273 1.063 1.00 91.62 98 GLU A C 1
ATOM 848 O O . GLU A 1 98 ? -3.924 -7.141 0.124 1.00 91.62 98 GLU A O 1
ATOM 853 N N . LYS A 1 99 ? -6.046 -7.175 0.887 1.00 90.94 99 LYS A N 1
ATOM 854 C CA . LYS A 1 99 ? -6.678 -6.861 -0.405 1.00 90.94 99 LYS A CA 1
ATOM 855 C C . LYS A 1 99 ? -6.181 -5.521 -0.955 1.00 90.94 99 LYS A C 1
ATOM 857 O O . LYS A 1 99 ? -5.913 -5.415 -2.153 1.00 90.94 99 LYS A O 1
ATOM 862 N N . ASN A 1 100 ? -5.990 -4.541 -0.075 1.00 91.75 100 ASN A N 1
ATOM 863 C CA . ASN A 1 100 ? -5.459 -3.216 -0.382 1.00 91.75 100 ASN A CA 1
ATOM 864 C C . ASN A 1 100 ? -3.919 -3.117 -0.335 1.00 91.75 100 ASN A C 1
ATOM 866 O O . ASN A 1 100 ? -3.374 -2.017 -0.346 1.00 91.75 100 ASN A O 1
ATOM 870 N N . LYS A 1 101 ? -3.206 -4.256 -0.363 1.00 90.50 101 LYS A N 1
ATOM 871 C CA . LYS A 1 101 ? -1.732 -4.344 -0.458 1.00 90.50 101 LYS A CA 1
ATOM 872 C C . LYS A 1 101 ? -0.966 -3.751 0.732 1.00 90.50 101 LYS A C 1
ATOM 874 O O . LYS A 1 101 ? 0.227 -3.489 0.624 1.00 90.50 101 LYS A O 1
ATOM 879 N N . LEU A 1 102 ? -1.614 -3.630 1.889 1.00 93.56 102 LEU A N 1
ATOM 880 C CA . LEU A 1 102 ? -1.023 -3.138 3.137 1.00 93.56 102 LEU A CA 1
ATOM 881 C C . LEU A 1 102 ? -0.605 -4.260 4.104 1.00 93.56 102 LEU A C 1
ATOM 883 O O . LEU A 1 102 ? -0.153 -3.972 5.205 1.00 93.56 102 LEU A O 1
ATOM 887 N N . GLY A 1 103 ? -0.687 -5.535 3.708 1.00 93.00 103 GLY A N 1
ATOM 888 C CA . GLY A 1 103 ? -0.310 -6.665 4.574 1.00 93.00 103 GLY A CA 1
ATOM 889 C C . GLY A 1 103 ? 1.169 -6.673 4.995 1.00 93.00 103 GLY A C 1
ATOM 890 O O . GLY A 1 103 ? 1.478 -6.910 6.160 1.00 93.00 103 GLY A O 1
ATOM 891 N N . ALA A 1 104 ? 2.088 -6.361 4.075 1.00 91.81 104 ALA A N 1
ATOM 892 C CA . ALA A 1 104 ? 3.519 -6.281 4.381 1.00 91.81 104 ALA A CA 1
ATOM 893 C C . ALA A 1 104 ? 3.856 -5.175 5.405 1.00 91.81 104 ALA A C 1
ATOM 895 O O . ALA A 1 104 ? 4.420 -5.504 6.449 1.00 91.81 104 ALA A O 1
ATOM 896 N N . PRO A 1 105 ? 3.488 -3.893 5.192 1.00 94.88 105 PRO A N 1
ATOM 897 C CA . PRO A 1 105 ? 3.771 -2.854 6.181 1.00 94.88 105 PRO A CA 1
ATOM 898 C C . PRO A 1 105 ? 3.006 -3.073 7.493 1.00 94.88 105 PRO A C 1
ATOM 900 O O . PRO A 1 105 ? 3.543 -2.763 8.553 1.00 94.88 105 PRO A O 1
ATOM 903 N N . LEU A 1 106 ? 1.803 -3.665 7.448 1.00 96.06 106 LEU A N 1
ATOM 904 C CA . LEU A 1 106 ? 1.059 -4.071 8.644 1.00 96.06 106 LEU A CA 1
ATOM 905 C C . LEU A 1 106 ? 1.885 -5.018 9.532 1.00 96.06 106 LEU A C 1
ATOM 907 O O . LEU A 1 106 ? 1.970 -4.820 10.745 1.00 96.06 106 LEU A O 1
ATOM 911 N N . ALA A 1 107 ? 2.518 -6.031 8.935 1.00 94.69 107 ALA A N 1
ATOM 912 C CA . ALA A 1 107 ? 3.395 -6.950 9.654 1.00 94.69 107 ALA A CA 1
ATOM 913 C C . ALA A 1 107 ? 4.668 -6.253 10.165 1.00 94.69 107 ALA A C 1
ATOM 915 O O . ALA A 1 107 ? 5.038 -6.443 11.320 1.00 94.69 107 ALA A O 1
ATOM 916 N N . MET A 1 108 ? 5.298 -5.417 9.331 1.00 95.00 108 MET A N 1
ATOM 917 C CA . MET A 1 108 ? 6.575 -4.760 9.642 1.00 95.00 108 MET A CA 1
ATOM 918 C C . MET A 1 108 ? 6.491 -3.750 10.794 1.00 95.00 108 MET A C 1
ATOM 920 O O . MET A 1 108 ? 7.414 -3.689 11.599 1.00 95.00 108 MET A O 1
ATOM 924 N N . TYR A 1 109 ? 5.423 -2.946 10.867 1.00 97.50 109 TYR A N 1
ATOM 925 C CA . TYR A 1 109 ? 5.368 -1.795 11.786 1.00 97.50 109 TYR A CA 1
ATOM 926 C C . TYR A 1 109 ? 4.288 -1.886 12.865 1.00 97.50 109 TYR A C 1
ATOM 928 O O . TYR A 1 109 ? 4.327 -1.112 13.819 1.00 97.50 109 TYR A O 1
ATOM 936 N N . TRP A 1 110 ? 3.338 -2.816 12.736 1.00 96.94 110 TRP A N 1
ATOM 937 C CA . TRP A 1 110 ? 2.204 -2.945 13.661 1.00 96.94 110 TRP A CA 1
ATOM 938 C C . TRP A 1 110 ? 1.989 -4.374 14.160 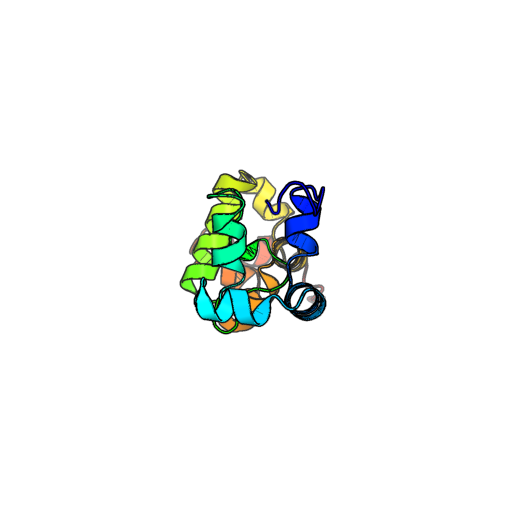1.00 96.94 110 TRP A C 1
ATOM 940 O O . TRP A 1 110 ? 0.914 -4.688 14.665 1.00 96.94 110 TRP A O 1
ATOM 950 N N . ASN A 1 111 ? 2.988 -5.253 14.019 1.00 94.94 111 ASN A N 1
ATOM 951 C CA . ASN A 1 111 ? 2.923 -6.651 14.458 1.00 94.94 111 ASN A CA 1
ATOM 952 C C . ASN A 1 111 ? 1.639 -7.364 13.982 1.00 94.94 111 ASN A C 1
ATOM 954 O O . ASN A 1 111 ? 0.969 -8.070 14.733 1.00 94.94 111 ASN A O 1
ATOM 958 N N . SER A 1 112 ? 1.253 -7.122 12.726 1.00 93.81 112 SER A N 1
ATOM 959 C CA . SER A 1 112 ? 0.027 -7.661 12.124 1.00 93.81 112 SER A CA 1
ATOM 960 C C . SER A 1 112 ? -1.297 -7.202 12.765 1.00 93.81 112 SER A C 1
ATOM 962 O O . SER A 1 112 ? -2.319 -7.836 12.511 1.00 93.81 112 SER A O 1
ATOM 964 N N . SER A 1 113 ? -1.316 -6.120 13.556 1.00 94.38 113 SER A N 1
ATOM 965 C CA . SER A 1 113 ? -2.515 -5.579 14.221 1.00 94.38 113 SER A CA 1
ATOM 966 C C . SER A 1 113 ? -3.200 -4.481 13.390 1.00 94.38 113 SER A C 1
ATOM 968 O O . SER A 1 113 ? -2.691 -3.355 13.331 1.00 94.38 113 SER A O 1
ATOM 970 N N . PRO A 1 114 ? -4.379 -4.742 12.778 1.00 94.75 114 PRO A N 1
ATOM 971 C CA . PRO A 1 114 ? -5.128 -3.717 12.048 1.00 94.75 114 PRO A CA 1
ATOM 972 C C . PRO A 1 114 ? -5.512 -2.538 12.942 1.00 94.75 114 PRO A C 1
ATOM 974 O O . PRO A 1 114 ? -5.450 -1.390 12.500 1.00 94.75 114 PRO A O 1
ATOM 977 N N . TYR A 1 115 ? -5.869 -2.825 14.201 1.00 93.56 115 TYR A N 1
ATOM 978 C CA . TYR A 1 115 ? -6.223 -1.811 15.190 1.00 93.56 115 TYR A CA 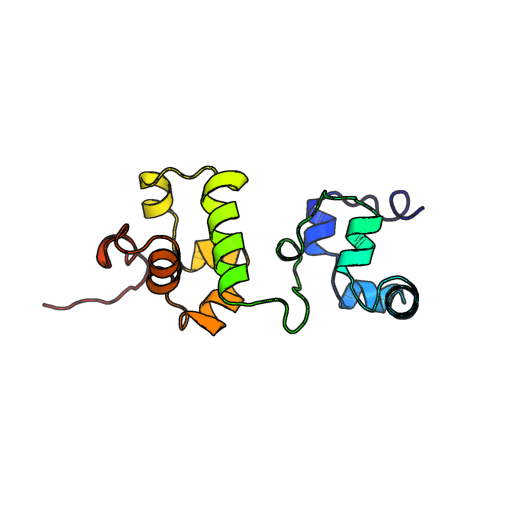1
ATOM 979 C C . TYR A 1 115 ? -5.056 -0.860 15.466 1.00 93.56 115 TYR A C 1
ATOM 981 O O . TYR A 1 115 ? -5.243 0.353 15.439 1.00 93.56 115 TYR A O 1
ATOM 989 N N . ALA A 1 116 ? -3.848 -1.388 15.691 1.00 95.00 116 ALA A N 1
ATOM 990 C CA . ALA A 1 116 ? -2.688 -0.540 15.951 1.00 95.00 116 ALA A CA 1
ATOM 991 C C . ALA A 1 116 ? -2.409 0.395 14.762 1.00 95.00 116 ALA A C 1
ATOM 993 O O . ALA A 1 116 ? -2.168 1.582 14.959 1.00 95.00 116 ALA A O 1
ATOM 994 N N . MET A 1 117 ? -2.536 -0.112 13.530 1.00 96.75 117 MET A N 1
ATOM 995 C CA . MET A 1 117 ? -2.332 0.686 12.320 1.00 96.75 117 MET A CA 1
ATOM 996 C C . MET A 1 117 ? -3.366 1.810 12.158 1.00 96.75 117 MET A C 1
ATOM 998 O O . MET A 1 117 ? -2.993 2.947 11.873 1.00 96.75 117 MET A O 1
ATOM 1002 N N . ILE A 1 118 ? -4.659 1.530 12.356 1.00 95.50 118 ILE A N 1
ATOM 1003 C CA . ILE A 1 118 ? -5.697 2.565 12.206 1.00 95.50 118 ILE A CA 1
ATOM 1004 C C . ILE A 1 118 ? -5.723 3.541 13.379 1.00 95.50 118 ILE A C 1
ATOM 1006 O O . ILE A 1 118 ? -6.067 4.700 13.181 1.00 95.50 118 ILE A O 1
ATOM 1010 N N . ASN A 1 119 ? -5.343 3.107 14.583 1.00 94.81 119 ASN A N 1
ATOM 1011 C CA . ASN A 1 119 ? -5.203 4.002 15.726 1.00 94.81 119 ASN A CA 1
ATOM 1012 C C . ASN A 1 119 ? -3.994 4.934 15.564 1.00 94.81 119 ASN A C 1
ATOM 1014 O O . ASN A 1 119 ? -4.063 6.078 15.995 1.00 94.81 119 ASN A O 1
ATOM 1018 N N . ASP A 1 120 ? -2.922 4.493 14.904 1.00 96.88 120 ASP A N 1
ATOM 1019 C CA . ASP A 1 120 ? -1.833 5.395 14.514 1.00 96.88 120 ASP A CA 1
ATOM 1020 C C . ASP A 1 120 ? -2.289 6.418 13.462 1.00 96.88 120 ASP A C 1
ATOM 1022 O O . ASP A 1 120 ? -1.877 7.575 13.519 1.00 96.88 120 ASP A O 1
ATOM 1026 N N . LEU A 1 121 ? -3.154 6.020 12.519 1.00 96.81 121 LEU A N 1
ATOM 1027 C CA . LEU A 1 121 ? -3.681 6.938 11.504 1.00 96.81 121 LEU A CA 1
ATOM 1028 C C . LEU A 1 121 ? -4.708 7.933 12.070 1.00 96.81 121 LEU A C 1
ATOM 1030 O O . LEU A 1 121 ? -4.674 9.121 11.751 1.00 96.81 121 LEU A O 1
ATOM 1034 N N . TYR A 1 122 ? -5.633 7.446 12.895 1.00 94.38 122 TYR A N 1
ATOM 1035 C CA . TYR A 1 122 ? -6.711 8.218 13.508 1.00 94.38 122 TYR A CA 1
ATOM 1036 C C . TYR A 1 122 ? -6.742 7.972 15.026 1.00 94.38 122 TYR A C 1
ATOM 1038 O O . TYR A 1 122 ? -7.582 7.206 15.520 1.00 94.38 122 TYR A O 1
ATOM 1046 N N . PRO A 1 123 ? -5.846 8.625 15.788 1.00 92.69 123 PRO A N 1
ATOM 1047 C CA . PRO A 1 123 ? -5.731 8.408 17.224 1.00 92.69 123 PRO A CA 1
ATOM 1048 C C . PRO A 1 123 ? -7.050 8.623 17.957 1.00 92.69 123 PRO A C 1
ATOM 1050 O O . PRO A 1 123 ? -7.722 9.636 17.766 1.00 92.69 123 PRO A O 1
ATOM 1053 N N . ARG A 1 124 ? -7.407 7.672 18.832 1.00 86.44 124 ARG A N 1
ATOM 1054 C CA . ARG A 1 124 ? -8.598 7.727 19.708 1.00 86.44 124 ARG A CA 1
ATOM 1055 C C . ARG A 1 124 ? -9.944 7.795 18.974 1.00 86.44 124 ARG A C 1
ATOM 1057 O O . ARG A 1 124 ? -10.970 8.009 19.615 1.00 86.44 124 ARG A O 1
ATOM 1064 N N . ARG A 1 125 ? -9.965 7.590 17.654 1.00 86.06 125 ARG A N 1
ATOM 1065 C CA . ARG A 1 125 ? -11.195 7.632 16.852 1.00 86.06 125 ARG A CA 1
ATOM 1066 C C . ARG A 1 125 ? -11.985 6.326 16.905 1.00 86.06 125 ARG A C 1
ATOM 1068 O O . ARG A 1 125 ? -13.210 6.346 16.838 1.00 86.06 125 ARG A O 1
ATOM 1075 N N . PHE A 1 126 ? -11.293 5.199 17.049 1.00 83.12 126 PHE A N 1
ATOM 1076 C CA . PHE A 1 126 ? -11.890 3.865 17.065 1.00 83.12 126 PHE A CA 1
ATOM 1077 C C . PHE A 1 126 ? -11.607 3.183 18.400 1.00 83.12 126 PHE A C 1
ATOM 1079 O O . PHE A 1 126 ? -10.485 3.231 18.900 1.00 83.12 126 PHE A O 1
ATOM 1086 N N . LYS A 1 127 ? -12.618 2.539 18.992 1.00 76.44 127 LYS A N 1
ATOM 1087 C CA . LYS A 1 127 ? -12.423 1.722 20.198 1.00 76.44 127 LYS A CA 1
ATOM 1088 C C . LYS A 1 127 ? -11.965 0.323 19.796 1.00 76.44 127 LYS A C 1
ATOM 1090 O O . LYS A 1 127 ? -12.456 -0.220 18.810 1.00 76.44 127 LYS A O 1
ATOM 1095 N N . VAL A 1 128 ? -11.095 -0.268 20.615 1.00 65.62 128 VAL A N 1
ATOM 1096 C CA . VAL A 1 128 ? -10.523 -1.615 20.444 1.00 65.62 128 VAL A CA 1
ATOM 1097 C C . VAL A 1 128 ? -11.593 -2.638 20.027 1.00 65.62 128 VAL A C 1
ATOM 1099 O O . VAL A 1 128 ? -11.457 -3.254 18.983 1.00 65.62 128 VAL A O 1
ATOM 1102 N N . GLY A 1 129 ? -12.719 -2.735 20.743 1.00 57.12 129 GLY A N 1
ATOM 1103 C CA . GLY A 1 129 ? -13.778 -3.718 20.457 1.00 57.12 129 GLY A CA 1
ATOM 1104 C C . GLY A 1 129 ? -14.562 -3.539 19.147 1.00 57.12 129 GLY A C 1
ATOM 1105 O O . GLY A 1 129 ? -15.194 -4.491 18.706 1.00 57.12 129 GLY A O 1
ATOM 1106 N N . LEU A 1 130 ? -14.521 -2.367 18.500 1.00 56.66 130 LEU A N 1
ATOM 1107 C CA . LEU A 1 130 ? -15.291 -2.115 17.269 1.00 56.66 130 LEU A CA 1
ATOM 1108 C C . LEU A 1 130 ? -14.609 -2.628 15.990 1.00 56.66 130 LEU A C 1
ATOM 1110 O O . LEU A 1 130 ? -15.259 -2.702 14.955 1.00 56.66 130 LEU A O 1
ATOM 1114 N N . LEU A 1 131 ? -13.325 -2.988 16.055 1.00 55.62 131 LEU A N 1
ATOM 1115 C CA . LEU A 1 131 ? -12.547 -3.485 14.911 1.00 55.62 131 LEU A CA 1
ATOM 1116 C C . LEU A 1 131 ? -12.071 -4.936 15.092 1.00 55.62 131 LEU A C 1
ATOM 1118 O O . LEU A 1 131 ? -11.327 -5.458 14.265 1.00 55.62 131 LEU A O 1
ATOM 1122 N N . LEU A 1 132 ? -12.469 -5.586 16.191 1.00 48.72 132 LEU A N 1
ATOM 1123 C CA . LEU A 1 132 ? -11.987 -6.911 16.593 1.00 48.72 132 LEU A CA 1
ATOM 1124 C C . LEU A 1 132 ? -12.884 -8.081 16.174 1.00 48.72 132 LEU A C 1
ATOM 1126 O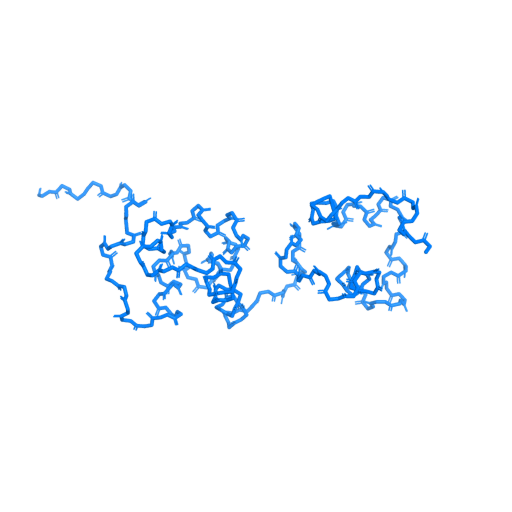 O . LEU A 1 132 ? -12.595 -9.209 16.561 1.00 48.72 132 LEU A O 1
ATOM 1130 N N . LEU A 1 133 ? -13.906 -7.872 15.338 1.00 47.78 133 LEU A N 1
ATOM 1131 C CA . LEU A 1 133 ? -14.746 -8.981 14.853 1.00 47.78 133 LEU A CA 1
ATOM 1132 C C . LEU A 1 133 ? -13.982 -10.029 14.011 1.00 47.78 133 LEU A C 1
ATOM 1134 O O . LEU A 1 133 ? -14.528 -11.089 13.727 1.00 47.78 133 LEU A O 1
ATOM 1138 N N . ASP A 1 134 ? -12.710 -9.788 13.682 1.00 46.53 134 ASP A N 1
ATOM 1139 C CA . ASP A 1 134 ? -11.853 -10.723 12.943 1.00 46.53 134 ASP A CA 1
ATOM 1140 C C . ASP A 1 134 ? -10.841 -11.507 13.803 1.00 46.53 134 ASP A C 1
ATOM 1142 O O . ASP A 1 134 ? -10.101 -12.329 13.254 1.00 46.53 134 ASP A O 1
ATOM 1146 N N . ILE A 1 135 ? -10.782 -11.311 15.128 1.00 45.69 135 ILE A N 1
ATOM 1147 C CA . ILE A 1 135 ? -10.007 -12.212 15.996 1.00 45.69 135 ILE A CA 1
ATOM 1148 C C . ILE A 1 135 ? -10.983 -13.065 16.788 1.00 45.69 135 ILE A C 1
ATOM 1150 O O . ILE A 1 135 ? -11.594 -12.593 17.740 1.00 45.69 135 ILE A O 1
ATOM 1154 N N . GLY A 1 136 ? -11.111 -14.333 16.394 1.00 44.56 136 GLY A N 1
ATOM 1155 C CA . GLY A 1 136 ? -11.795 -15.381 17.151 1.00 44.56 136 GLY A CA 1
ATOM 1156 C C . GLY A 1 136 ? -11.100 -15.678 18.481 1.00 44.56 136 GLY A C 1
ATOM 1157 O O . GLY A 1 136 ? -10.654 -16.796 18.722 1.00 44.56 136 GLY A O 1
ATOM 1158 N N . LEU A 1 137 ? -10.987 -14.676 19.348 1.00 38.22 137 LEU A N 1
ATOM 1159 C CA . LEU A 1 137 ? -10.707 -14.863 20.755 1.00 38.22 137 LEU A CA 1
ATOM 1160 C C . LEU A 1 137 ? -12.048 -15.122 21.424 1.00 38.22 137 LEU A C 1
ATOM 1162 O O . LEU A 1 137 ? -12.830 -14.217 21.703 1.00 38.22 137 LEU A O 1
ATOM 1166 N N . ASN A 1 138 ? -12.299 -16.409 21.636 1.00 35.44 138 ASN A N 1
ATOM 1167 C CA . ASN A 1 138 ? -13.258 -16.906 22.600 1.00 35.44 138 ASN A CA 1
ATOM 1168 C C . ASN A 1 138 ? -12.845 -16.369 23.978 1.00 35.44 138 ASN A C 1
ATOM 1170 O O . ASN A 1 138 ? -12.030 -16.980 24.670 1.00 35.44 138 ASN A O 1
ATOM 1174 N N . VAL A 1 139 ? -13.342 -15.188 24.340 1.00 40.03 139 VAL A N 1
ATOM 1175 C CA . VAL A 1 139 ? -13.264 -14.704 25.715 1.00 40.03 139 VAL A CA 1
ATOM 1176 C C . VAL A 1 139 ? -14.305 -15.509 26.480 1.00 40.03 139 VAL A C 1
ATOM 1178 O O . VAL A 1 139 ? -15.474 -15.141 26.544 1.00 40.03 139 VAL A O 1
ATOM 1181 N N . LYS A 1 140 ? -13.890 -16.675 26.979 1.00 38.97 140 LYS A N 1
ATOM 1182 C CA . LYS A 1 140 ? -14.653 -17.368 28.012 1.00 38.97 140 LYS A CA 1
ATOM 1183 C C . LYS A 1 140 ? -14.645 -16.473 29.251 1.00 38.97 140 LYS A C 1
ATOM 1185 O O . LYS A 1 140 ? -13.576 -16.024 29.666 1.00 38.97 140 LYS A O 1
ATOM 1190 N N . HIS A 1 141 ? -15.848 -16.185 29.739 1.00 46.34 141 HIS A N 1
ATOM 1191 C CA . HIS A 1 141 ? -16.107 -15.590 31.046 1.00 46.34 141 HIS A CA 1
ATOM 1192 C C . HIS A 1 141 ? -15.521 -16.442 32.172 1.00 46.34 141 HIS A C 1
ATOM 1194 O O . HIS A 1 141 ? -15.476 -17.684 32.000 1.00 46.34 141 HIS A O 1
#

Radius of gyration: 18.34 Å; chains: 1; bounding box: 40×27×60 Å

Sequence (141 aa):
MLNSILKWNKEDIRKKWNTKLLVRYRLRGLLKHRYENSPFKAINDLYPNQFKEWEFGMTPLNFWTKEKALTILKWIIEEKEGLSQEKLLGLYGKKWLEKNKLGAPLAMYWNSSPYAMINDLYPRRFKVGLLLLDIGLNVKH

Foldseek 3Di:
DVCVPPVDDPLCCQEVQDPVNCVVVVCQVVCVPPPVVDSVSVVCVVVPPPDDQLSHPDRDDVNDDLVVLLVLVCCCCCPVPNDDPVRCLVQQDLVNCVVSSNNVVCCVPVVVDSVSSVCVNPPPPDDPVSNCPPDPPPPDD

Secondary structure (DSSP, 8-state):
--HHHH---HHHHHHH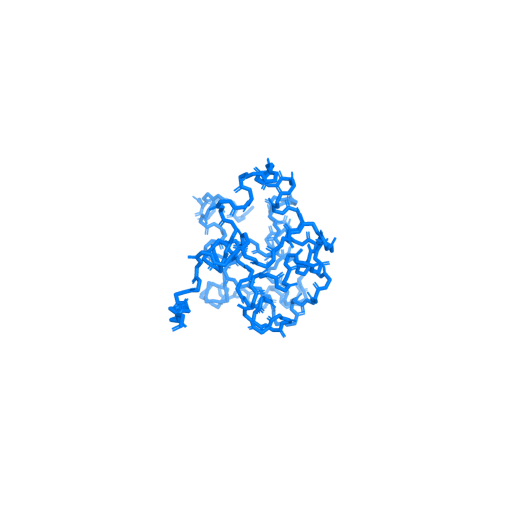-SHHHHHHTTTHHHHHHHHTT-HHHHHHHHSTTS--GGGSS-PPTT---HHHHHHHHHHIIIIIS---HHHHHHH-SHHHHHHTT-HHHHHHHHTT-HHHHHHHHSTTTS-GGGS-TTS------

Organism: Bacillus thuringiensis (NCBI:txid1428)